Protein AF-A0A7C2I8V2-F1 (afdb_monomer)

Secondary structure (DSSP, 8-state):
--PPPSSHHHHHHHHHHHHHHHHHHHHHH-HHHHHHHHHHHHHHHHHHHH---HHHHHHHHHHHHHHHHHHHHHHHHHHHHHHHHTT---HHHHHHHHHHHHHHHHHHHHHHHHHHHHHHHHHHHHTT--HHHHHHHHHHHHHHHHHHHHHHHHHHHTSPPTTHHHHHHHS--

Solvent-accessible surface area (backbone atoms only — not comparable to full-atom values): 9452 Å² total; per-residue (Å²): 139,82,83,76,58,79,52,73,67,48,42,51,55,52,51,51,53,51,52,52,52,52,51,53,47,42,57,73,73,35,66,65,54,42,53,52,50,52,51,42,52,53,53,50,53,49,44,69,74,58,57,62,49,70,68,42,48,50,53,47,52,50,28,46,52,44,29,55,50,32,43,53,50,28,54,50,50,46,55,50,44,49,67,75,38,73,87,59,90,46,75,68,54,53,52,54,48,53,52,32,52,49,49,28,54,51,30,46,52,51,30,52,42,51,40,31,65,46,47,27,37,55,49,34,45,76,73,68,44,54,83,76,50,16,58,52,54,22,51,51,52,40,52,50,54,52,49,52,52,51,52,53,52,52,56,60,74,66,54,75,58,89,65,57,68,61,52,58,63,65,76,76,111

Radius of gyration: 22.05 Å; Cα contacts (8 Å, |Δi|>4): 101; chains: 1; bounding box: 50×59×61 Å

Structure (mmCIF, N/CA/C/O backbone):
data_AF-A0A7C2I8V2-F1
#
_entry.id   AF-A0A7C2I8V2-F1
#
loop_
_atom_site.group_PDB
_atom_site.id
_atom_site.type_symbol
_atom_site.label_atom_id
_atom_site.label_alt_id
_atom_site.label_comp_id
_atom_site.label_asym_id
_atom_site.label_entity_id
_atom_site.label_seq_id
_atom_site.pdbx_PDB_ins_code
_atom_site.Cartn_x
_atom_site.Cartn_y
_atom_site.Cartn_z
_atom_site.occupancy
_atom_site.B_iso_or_equiv
_atom_site.auth_seq_id
_atom_site.auth_comp_id
_atom_site.auth_asym_id
_atom_site.auth_atom_id
_atom_site.pdbx_PDB_model_num
ATOM 1 N N . MET A 1 1 ? -8.666 -10.935 31.547 1.00 42.44 1 MET A N 1
ATOM 2 C CA . MET A 1 1 ? -7.728 -11.839 32.248 1.00 42.44 1 MET A CA 1
ATOM 3 C C . MET A 1 1 ? -6.927 -12.574 31.179 1.00 42.44 1 MET A C 1
ATOM 5 O O . MET A 1 1 ? -7.550 -13.204 30.340 1.00 42.44 1 MET A O 1
ATOM 9 N N . ARG A 1 2 ? -5.601 -12.384 31.082 1.00 59.88 2 ARG A N 1
ATOM 10 C CA . ARG A 1 2 ? -4.760 -13.056 30.070 1.00 59.88 2 ARG A CA 1
ATOM 11 C C . ARG A 1 2 ? -3.956 -14.154 30.757 1.00 59.88 2 ARG A C 1
ATOM 13 O O . ARG A 1 2 ? -3.112 -13.836 31.591 1.00 59.88 2 ARG A O 1
ATOM 20 N N . GLU A 1 3 ? -4.199 -15.407 30.395 1.00 62.03 3 GLU A N 1
ATOM 21 C CA . GLU A 1 3 ? -3.268 -16.492 30.699 1.00 62.03 3 GLU A CA 1
ATOM 22 C C . GLU A 1 3 ? -1.979 -16.242 29.908 1.00 62.03 3 GLU A C 1
ATOM 24 O O . GLU A 1 3 ? -2.006 -16.007 28.696 1.00 62.03 3 GLU A O 1
ATOM 29 N N . ARG A 1 4 ? -0.843 -16.175 30.607 1.00 62.41 4 ARG A N 1
ATOM 30 C CA . ARG A 1 4 ? 0.465 -16.012 29.967 1.00 62.41 4 ARG A CA 1
ATOM 31 C C . ARG A 1 4 ? 0.744 -17.277 29.148 1.00 62.41 4 ARG A C 1
ATOM 33 O O . ARG A 1 4 ? 0.634 -18.361 29.715 1.00 62.41 4 ARG A O 1
ATOM 40 N N . PRO A 1 5 ? 1.111 -17.179 27.857 1.00 56.00 5 PRO A N 1
ATOM 41 C CA . PRO A 1 5 ? 1.463 -18.362 27.089 1.00 56.00 5 PRO A CA 1
ATOM 42 C C . PRO A 1 5 ? 2.646 -19.060 27.763 1.00 56.00 5 PRO A C 1
ATOM 44 O O . PRO A 1 5 ? 3.662 -18.432 28.070 1.00 56.00 5 PRO A O 1
ATOM 47 N N . ALA A 1 6 ? 2.491 -20.356 28.018 1.00 72.44 6 ALA A N 1
ATOM 48 C CA . ALA A 1 6 ? 3.557 -21.208 28.515 1.00 72.44 6 ALA A CA 1
ATOM 49 C C . ALA A 1 6 ? 4.659 -21.303 27.438 1.00 72.44 6 ALA A C 1
ATOM 51 O O . ALA A 1 6 ? 4.552 -22.064 26.483 1.00 72.44 6 ALA A O 1
ATOM 52 N N . GLY A 1 7 ? 5.700 -20.474 27.557 1.00 81.25 7 GLY A N 1
ATOM 53 C CA . GLY A 1 7 ? 6.879 -20.473 26.682 1.00 81.25 7 GLY A CA 1
ATOM 54 C C . GLY A 1 7 ? 6.824 -19.518 25.477 1.00 81.25 7 GLY A C 1
ATOM 55 O O . GLY A 1 7 ? 5.764 -19.191 24.940 1.00 81.25 7 GLY A O 1
ATOM 56 N N . LEU A 1 8 ? 8.012 -19.086 25.028 1.00 85.69 8 LEU A N 1
ATOM 57 C CA . LEU A 1 8 ? 8.216 -18.150 23.908 1.00 85.69 8 LEU A CA 1
ATOM 58 C C . LEU A 1 8 ? 7.526 -18.621 22.616 1.00 85.69 8 LEU A C 1
ATOM 60 O O . LEU A 1 8 ? 6.861 -17.837 21.942 1.00 85.69 8 LEU A O 1
ATOM 64 N N . TRP A 1 9 ? 7.608 -19.919 22.318 1.00 89.69 9 TRP A N 1
ATOM 65 C CA . TRP A 1 9 ? 6.990 -20.522 21.136 1.00 89.69 9 TRP A CA 1
ATOM 66 C C . TRP A 1 9 ? 5.459 -20.484 21.165 1.00 89.69 9 TRP A C 1
ATOM 68 O O . TRP A 1 9 ? 4.841 -20.144 20.157 1.00 89.69 9 TRP A O 1
ATOM 78 N N . ALA A 1 10 ? 4.836 -20.748 22.319 1.00 86.19 10 ALA A N 1
ATOM 79 C CA . ALA A 1 10 ? 3.385 -20.642 22.466 1.00 86.19 10 ALA A CA 1
ATOM 80 C C . ALA A 1 10 ? 2.908 -19.192 22.270 1.00 86.19 10 ALA A C 1
ATOM 82 O O . ALA A 1 10 ? 1.880 -18.952 21.635 1.00 86.19 10 ALA A O 1
ATOM 83 N N . GLY A 1 11 ? 3.692 -18.217 22.746 1.00 87.38 11 GLY A N 1
ATOM 84 C CA . GLY A 1 11 ? 3.427 -16.796 22.520 1.00 87.38 11 GLY A CA 1
ATOM 85 C C . GLY A 1 11 ? 3.481 -16.402 21.042 1.00 87.38 11 GLY A C 1
ATOM 86 O O . GLY A 1 11 ? 2.580 -15.713 20.563 1.00 87.38 11 GLY A O 1
ATOM 87 N N . LEU A 1 12 ? 4.486 -16.884 20.302 1.00 90.69 12 LEU A N 1
ATOM 88 C CA . LEU A 1 12 ? 4.625 -16.626 18.863 1.00 90.69 12 LEU A CA 1
ATOM 89 C C . LEU A 1 12 ? 3.473 -17.227 18.053 1.00 90.69 12 LEU A C 1
ATOM 91 O O . LEU A 1 12 ? 2.873 -16.535 17.232 1.00 90.69 12 LEU A O 1
ATOM 95 N N . ILE A 1 13 ? 3.114 -18.485 18.319 1.00 91.88 13 ILE A N 1
ATOM 96 C CA . ILE A 1 13 ? 1.984 -19.147 17.651 1.00 91.88 13 ILE A CA 1
ATOM 97 C C . ILE A 1 13 ? 0.688 -18.373 17.914 1.00 91.88 13 ILE A C 1
ATOM 99 O O . ILE A 1 13 ? -0.100 -18.140 16.996 1.00 91.88 13 ILE A O 1
ATOM 103 N N . GLN A 1 14 ? 0.475 -17.918 19.150 1.00 90.81 14 GLN A N 1
ATOM 104 C CA . GLN A 1 14 ? -0.709 -17.144 19.498 1.00 90.81 14 GLN A CA 1
ATOM 105 C C . GLN A 1 14 ? -0.753 -15.783 18.781 1.00 90.81 14 GLN A C 1
ATOM 107 O O . GLN A 1 14 ? -1.813 -15.389 18.292 1.00 90.81 14 GLN A O 1
ATOM 112 N N . ALA A 1 15 ? 0.381 -15.087 18.663 1.00 89.62 15 ALA A N 1
ATOM 113 C CA . ALA A 1 15 ? 0.477 -13.840 17.904 1.00 89.62 15 ALA A CA 1
ATOM 114 C C . ALA A 1 15 ? 0.181 -14.052 16.409 1.00 89.62 15 ALA A C 1
ATOM 116 O O . ALA A 1 15 ? -0.581 -13.287 15.817 1.00 89.62 15 ALA A O 1
ATOM 117 N N . LEU A 1 16 ? 0.703 -15.132 15.817 1.00 91.88 16 LEU A N 1
ATOM 118 C CA . LEU A 1 16 ? 0.416 -15.501 14.429 1.00 91.88 16 LEU A CA 1
ATOM 119 C C . LEU A 1 16 ? -1.069 -15.805 14.213 1.00 91.88 16 LEU A C 1
ATOM 121 O O . LEU A 1 16 ? -1.648 -15.336 13.236 1.00 91.88 16 LEU A O 1
ATOM 125 N N . ARG A 1 17 ? -1.721 -16.518 15.141 1.00 93.00 17 ARG A N 1
ATOM 126 C CA . ARG A 1 17 ? -3.173 -16.761 15.075 1.00 93.00 17 ARG A CA 1
ATOM 127 C C . ARG A 1 17 ? -3.970 -15.457 15.047 1.00 93.00 17 ARG A C 1
ATOM 129 O O . ARG A 1 17 ? -4.908 -15.339 14.260 1.00 93.00 17 ARG A O 1
ATOM 136 N N . TYR A 1 18 ? -3.594 -14.472 15.865 1.00 91.06 18 TYR A N 1
ATOM 137 C CA . TYR A 1 18 ? -4.242 -13.159 15.850 1.00 91.06 18 TYR A CA 1
ATOM 138 C C . TYR A 1 18 ? -4.004 -12.409 14.536 1.00 91.06 18 TYR A C 1
ATOM 140 O O . TYR A 1 18 ? -4.955 -11.874 13.967 1.00 91.06 18 TYR A O 1
ATOM 148 N N . ALA A 1 19 ? -2.775 -12.424 14.015 1.00 91.81 19 ALA A N 1
ATOM 149 C CA . ALA A 1 19 ? -2.452 -11.798 12.735 1.00 91.81 19 ALA A CA 1
ATOM 150 C C . ALA A 1 19 ? -3.254 -12.415 11.573 1.00 91.81 19 ALA A C 1
ATOM 152 O O . ALA A 1 19 ? -3.856 -11.690 10.781 1.00 91.81 19 ALA A O 1
ATOM 153 N N . VAL A 1 20 ? -3.340 -13.749 11.512 1.00 93.38 20 VAL A N 1
ATOM 154 C CA . VAL A 1 20 ? -4.130 -14.470 10.499 1.00 93.38 20 VAL A CA 1
ATOM 155 C C . VAL A 1 20 ? -5.619 -14.149 10.625 1.00 93.38 20 VAL A C 1
ATOM 157 O O . VAL A 1 20 ? -6.278 -13.912 9.615 1.00 93.38 20 VAL A O 1
ATOM 160 N N . SER A 1 21 ? -6.153 -14.088 11.848 1.00 94.44 21 SER A N 1
ATOM 161 C CA . SER A 1 21 ? -7.548 -13.697 12.078 1.00 94.44 21 SER A CA 1
ATOM 162 C C . SER A 1 21 ? -7.834 -12.275 11.582 1.00 94.44 21 SER A C 1
ATOM 164 O O . SER A 1 21 ? -8.870 -12.048 10.956 1.00 94.44 21 SER A O 1
ATOM 166 N N . GLY A 1 22 ? -6.923 -11.328 11.829 1.00 93.94 22 GLY A N 1
ATOM 167 C CA . GLY A 1 22 ? -7.041 -9.950 11.346 1.00 93.94 22 GLY A CA 1
ATOM 168 C C . GLY A 1 22 ? -7.004 -9.861 9.819 1.00 93.94 22 GLY A C 1
ATOM 169 O O . GLY A 1 22 ? -7.845 -9.197 9.216 1.00 93.94 22 GLY A O 1
ATOM 170 N N . LEU A 1 23 ? -6.094 -10.601 9.181 1.00 94.38 23 LEU A N 1
ATOM 171 C CA . LEU A 1 23 ? -6.011 -10.660 7.722 1.00 94.38 23 LEU A CA 1
ATOM 172 C C . LEU A 1 23 ? -7.277 -11.274 7.108 1.00 94.38 23 LEU A C 1
ATOM 174 O O . LEU A 1 23 ? -7.828 -10.734 6.152 1.00 94.38 23 LEU A O 1
ATOM 178 N N . HIS A 1 24 ? -7.777 -12.372 7.681 1.00 95.62 24 HIS A N 1
ATOM 179 C CA . HIS A 1 24 ? -9.015 -13.007 7.233 1.00 95.62 24 HIS A CA 1
ATOM 180 C C . HIS A 1 24 ? -10.219 -12.060 7.353 1.00 95.62 24 HIS A C 1
ATOM 182 O O . HIS A 1 24 ? -11.041 -11.993 6.436 1.00 95.62 24 HIS A O 1
ATOM 188 N N . TYR A 1 25 ? -10.306 -11.299 8.450 1.00 95.25 25 TYR A N 1
ATOM 189 C CA . TYR A 1 25 ? -11.326 -10.266 8.615 1.00 95.25 25 TYR A CA 1
ATOM 190 C C . TYR A 1 25 ? -11.249 -9.226 7.493 1.00 95.25 25 TYR A C 1
ATOM 192 O O . TYR A 1 25 ? -12.248 -9.017 6.806 1.00 95.25 25 TYR A O 1
ATOM 200 N N . ALA A 1 26 ? -10.072 -8.637 7.255 1.00 94.81 26 ALA A N 1
ATOM 201 C CA . ALA A 1 26 ? -9.884 -7.618 6.223 1.00 94.81 26 ALA A CA 1
ATOM 202 C C . ALA A 1 26 ? -10.234 -8.135 4.818 1.00 94.81 26 ALA A C 1
ATOM 204 O O . ALA A 1 26 ? -10.966 -7.478 4.083 1.00 94.81 26 ALA A O 1
ATOM 205 N N . VAL A 1 27 ? -9.797 -9.349 4.462 1.00 95.81 27 VAL A N 1
ATOM 206 C CA . VAL A 1 27 ? -10.126 -9.974 3.168 1.00 95.81 27 VAL A CA 1
ATOM 207 C C . VAL A 1 27 ? -11.633 -10.158 2.992 1.00 95.81 27 VAL A C 1
ATOM 209 O O . VAL A 1 27 ? -12.147 -9.952 1.893 1.00 95.81 27 VAL A O 1
ATOM 212 N N . ARG A 1 28 ? -12.367 -10.551 4.039 1.00 96.00 28 ARG A N 1
ATOM 213 C CA . ARG A 1 28 ? -13.813 -10.784 3.920 1.00 96.00 28 ARG A CA 1
ATOM 214 C C . ARG A 1 28 ? -14.641 -9.509 3.918 1.00 96.00 28 ARG A C 1
ATOM 216 O O . ARG A 1 28 ? -15.606 -9.431 3.160 1.00 96.00 28 ARG A O 1
ATOM 223 N N . THR A 1 29 ? -14.304 -8.544 4.765 1.00 93.56 29 THR A N 1
ATOM 224 C CA . THR A 1 29 ? -15.152 -7.368 4.996 1.00 93.56 29 THR A CA 1
ATOM 225 C C . THR A 1 29 ? -14.783 -6.208 4.080 1.00 93.56 29 THR A C 1
ATOM 227 O O . THR A 1 29 ? -15.670 -5.558 3.528 1.00 93.56 29 THR A O 1
ATOM 230 N N . GLN A 1 30 ? -13.492 -6.000 3.815 1.00 96.06 30 GLN A N 1
ATOM 231 C CA . GLN A 1 30 ? -13.018 -4.817 3.109 1.00 96.06 30 GLN A CA 1
ATOM 232 C C . GLN A 1 30 ? -12.892 -5.075 1.607 1.00 96.06 30 GLN A C 1
ATOM 234 O O . GLN A 1 30 ? -12.112 -5.901 1.126 1.00 96.06 30 GLN A O 1
ATOM 239 N N . ARG A 1 31 ? -13.706 -4.367 0.816 1.00 94.88 31 ARG A N 1
ATOM 240 C CA . ARG A 1 31 ? -13.624 -4.415 -0.655 1.00 94.88 31 ARG A CA 1
ATOM 241 C C . ARG A 1 31 ? -12.303 -3.829 -1.152 1.00 94.88 31 ARG A C 1
ATOM 243 O O . ARG A 1 31 ? -11.688 -4.414 -2.040 1.00 94.88 31 ARG A O 1
ATOM 250 N N . THR A 1 3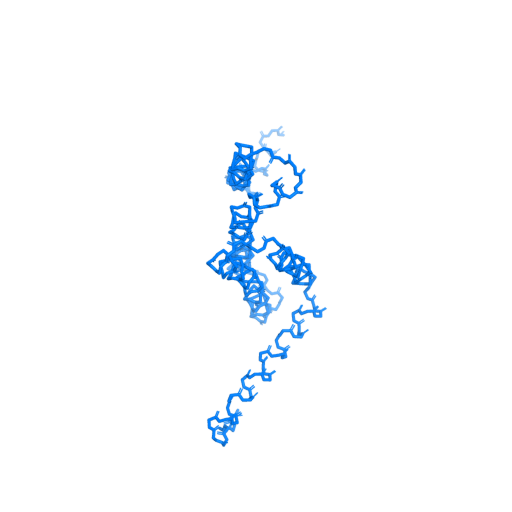2 ? -11.874 -2.711 -0.576 1.00 92.88 32 THR A N 1
ATOM 251 C CA . THR A 1 32 ? -10.641 -2.012 -0.955 1.00 92.88 32 THR A CA 1
ATOM 252 C C . THR A 1 32 ? -9.416 -2.901 -0.744 1.00 92.88 32 THR A C 1
ATOM 254 O O . THR A 1 32 ? -8.650 -3.096 -1.688 1.00 92.88 32 THR A O 1
ATOM 257 N N . PHE A 1 33 ? -9.308 -3.562 0.416 1.00 96.31 33 PHE A N 1
ATOM 258 C CA . PHE A 1 33 ? -8.244 -4.535 0.684 1.00 96.31 33 PH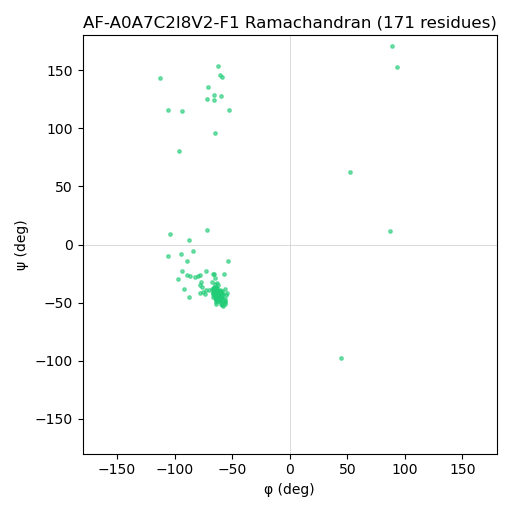E A CA 1
ATOM 259 C C . PHE A 1 33 ? -8.182 -5.662 -0.360 1.00 96.31 33 PHE A C 1
ATOM 261 O O . PHE A 1 33 ? -7.107 -5.989 -0.859 1.00 96.31 33 PHE A O 1
ATOM 268 N N . ARG A 1 34 ? -9.327 -6.231 -0.767 1.00 97.56 34 ARG A N 1
ATOM 269 C CA . ARG A 1 34 ? -9.370 -7.265 -1.822 1.00 97.56 34 ARG A CA 1
ATOM 270 C C . ARG A 1 34 ? -8.853 -6.759 -3.167 1.00 97.56 34 ARG A C 1
ATOM 272 O O . ARG A 1 34 ? -8.114 -7.475 -3.837 1.00 97.56 34 ARG A O 1
ATOM 279 N N . VAL A 1 35 ? -9.228 -5.542 -3.564 1.00 96.81 35 VAL A N 1
ATOM 280 C CA . VAL A 1 35 ? -8.737 -4.931 -4.810 1.00 96.81 35 VAL A CA 1
ATOM 281 C C . VAL A 1 35 ? -7.226 -4.723 -4.740 1.00 96.81 35 VAL A C 1
ATOM 283 O O . VAL A 1 35 ? -6.515 -5.125 -5.657 1.00 96.81 35 VAL A O 1
ATOM 286 N N . GLN A 1 36 ? -6.723 -4.164 -3.638 1.00 97.31 36 GLN A N 1
ATOM 287 C CA . GLN A 1 36 ? -5.286 -3.971 -3.438 1.00 97.31 36 GLN A CA 1
ATOM 288 C C . GLN A 1 36 ? -4.523 -5.300 -3.447 1.00 97.31 36 GLN A C 1
ATOM 290 O O . GLN A 1 36 ? -3.454 -5.373 -4.045 1.00 97.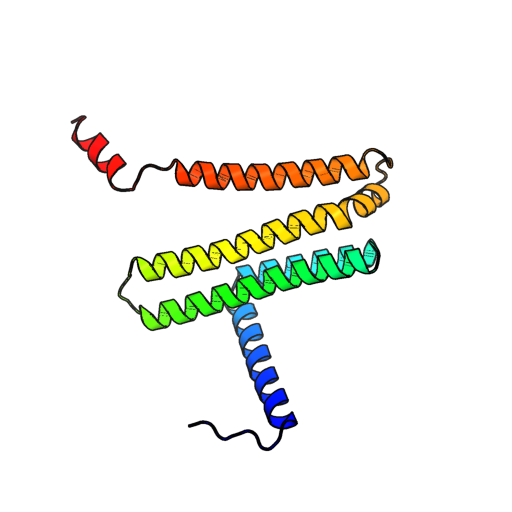31 36 GLN A O 1
ATOM 295 N N . LEU A 1 37 ? -5.081 -6.362 -2.859 1.00 97.56 37 LEU A N 1
ATOM 296 C CA . LEU A 1 37 ? -4.482 -7.696 -2.861 1.00 97.56 37 LEU A CA 1
ATOM 297 C C . LEU A 1 37 ? -4.358 -8.272 -4.280 1.00 97.56 37 LEU A C 1
ATOM 299 O O . LEU A 1 37 ? -3.308 -8.807 -4.634 1.00 97.56 37 LEU A O 1
ATOM 303 N N . VAL A 1 38 ? -5.396 -8.126 -5.110 1.00 98.06 38 VAL A N 1
ATOM 304 C CA . VAL A 1 38 ? -5.353 -8.538 -6.524 1.00 98.06 38 VAL A CA 1
ATOM 305 C C . VAL A 1 38 ? -4.320 -7.715 -7.297 1.00 98.06 38 VAL A C 1
ATOM 307 O O . VAL A 1 38 ? -3.493 -8.289 -8.004 1.00 98.06 38 VAL A O 1
ATOM 310 N N . CYS A 1 39 ? -4.309 -6.390 -7.130 1.00 97.06 39 CYS A N 1
ATOM 311 C CA . CYS A 1 39 ? -3.308 -5.523 -7.754 1.00 97.06 39 CYS A CA 1
ATOM 312 C C . CYS A 1 39 ? -1.882 -5.909 -7.335 1.00 97.06 39 CYS A C 1
ATOM 314 O O . CYS A 1 39 ? -1.000 -6.014 -8.185 1.00 97.06 39 CYS A O 1
ATOM 316 N N . ALA A 1 40 ? -1.660 -6.178 -6.046 1.00 97.75 40 ALA A N 1
ATOM 317 C CA . ALA A 1 40 ? -0.371 -6.617 -5.529 1.00 97.75 40 ALA A CA 1
ATOM 318 C C . ALA A 1 40 ? 0.057 -7.959 -6.133 1.00 97.75 40 ALA A C 1
ATOM 320 O O . ALA A 1 40 ? 1.209 -8.094 -6.540 1.00 97.75 40 ALA A O 1
ATOM 321 N N . ALA A 1 41 ? -0.860 -8.921 -6.271 1.00 98.19 41 ALA A N 1
ATOM 322 C CA . ALA A 1 41 ? -0.573 -10.193 -6.930 1.00 98.19 41 ALA A CA 1
ATOM 323 C C . ALA A 1 41 ? -0.162 -9.994 -8.399 1.00 98.19 41 ALA A C 1
ATOM 325 O O . ALA A 1 41 ? 0.845 -10.550 -8.835 1.00 98.19 41 ALA A O 1
ATOM 326 N N . VAL A 1 42 ? -0.880 -9.152 -9.149 1.00 98.06 42 VAL A N 1
ATOM 327 C CA . VAL A 1 42 ? -0.542 -8.837 -10.548 1.00 98.06 42 VAL A CA 1
ATOM 328 C C . VAL A 1 42 ? 0.841 -8.191 -10.651 1.00 98.06 42 VAL A C 1
ATOM 330 O O . VAL A 1 42 ? 1.667 -8.628 -11.451 1.00 98.06 42 VAL A O 1
ATOM 333 N N . VAL A 1 43 ? 1.134 -7.190 -9.819 1.00 97.75 43 VAL A N 1
ATOM 334 C CA . VAL A 1 43 ? 2.438 -6.506 -9.826 1.00 97.75 43 VAL A CA 1
ATOM 335 C C . VAL A 1 43 ? 3.566 -7.446 -9.386 1.00 97.75 43 VAL A C 1
ATOM 337 O O . VAL A 1 43 ? 4.654 -7.403 -9.961 1.00 97.75 43 VAL A O 1
ATOM 340 N N . ALA A 1 44 ? 3.324 -8.342 -8.427 1.00 98.06 44 ALA A N 1
ATOM 341 C CA . ALA A 1 44 ? 4.295 -9.357 -8.026 1.00 98.06 44 ALA A CA 1
ATOM 342 C C . ALA A 1 44 ? 4.622 -10.318 -9.182 1.00 98.06 44 ALA A C 1
ATOM 344 O O . ALA A 1 44 ? 5.796 -10.561 -9.464 1.00 98.06 44 ALA A O 1
ATOM 345 N N . LEU A 1 45 ? 3.607 -10.799 -9.911 1.00 98.19 45 LEU A N 1
ATOM 346 C CA . LEU A 1 45 ? 3.801 -11.642 -11.097 1.00 98.19 45 LEU A CA 1
ATOM 347 C C . LEU A 1 45 ? 4.580 -10.906 -12.197 1.00 98.19 45 LEU A C 1
ATOM 349 O O . LEU A 1 45 ? 5.521 -11.465 -12.764 1.00 98.19 45 LEU A O 1
ATOM 353 N N . LEU A 1 46 ? 4.255 -9.634 -12.452 1.00 96.69 46 LEU A N 1
ATOM 354 C CA . LEU A 1 46 ? 5.012 -8.792 -13.385 1.00 96.69 46 LEU A CA 1
ATOM 355 C C . LEU A 1 46 ? 6.471 -8.623 -12.948 1.00 96.69 46 LEU A C 1
ATOM 357 O O . LEU A 1 46 ? 7.374 -8.712 -13.776 1.00 96.69 46 LEU A O 1
ATOM 361 N N . THR A 1 47 ? 6.720 -8.435 -11.654 1.00 97.62 47 THR A N 1
ATOM 362 C CA . THR A 1 47 ? 8.075 -8.296 -11.099 1.00 97.62 47 THR A CA 1
ATOM 363 C C . THR A 1 47 ? 8.901 -9.561 -11.331 1.00 97.62 47 THR A C 1
ATOM 365 O O . THR A 1 47 ? 10.044 -9.478 -11.785 1.00 97.62 47 THR A O 1
ATOM 368 N N . ILE A 1 48 ? 8.307 -10.736 -11.101 1.00 97.00 48 ILE A N 1
ATOM 369 C CA . ILE A 1 48 ? 8.944 -12.039 -11.349 1.00 97.00 48 ILE A CA 1
ATOM 370 C C . ILE A 1 48 ? 9.259 -12.226 -12.841 1.00 97.00 48 ILE A C 1
ATOM 372 O O . ILE A 1 48 ? 10.327 -12.732 -13.193 1.00 97.00 48 ILE A O 1
ATOM 376 N N . TRP A 1 49 ? 8.356 -11.802 -13.728 1.00 97.19 49 TRP A N 1
ATOM 377 C CA . TRP A 1 49 ? 8.530 -11.927 -15.177 1.00 97.19 49 TRP A CA 1
ATOM 378 C C . TRP A 1 49 ? 9.579 -10.958 -15.756 1.00 97.19 49 TRP A C 1
ATOM 380 O O . TRP A 1 49 ? 10.362 -11.328 -16.642 1.00 97.19 49 TRP A O 1
ATOM 390 N N . LEU A 1 50 ? 9.615 -9.721 -15.251 1.00 95.38 50 LEU A N 1
ATOM 391 C CA . LEU A 1 50 ? 10.506 -8.658 -15.727 1.00 95.38 50 LEU A CA 1
ATOM 392 C C . LEU A 1 50 ? 11.913 -8.740 -15.135 1.00 95.38 50 LEU A C 1
ATOM 394 O O . LEU A 1 50 ? 12.860 -8.329 -15.801 1.00 95.38 50 LEU A O 1
ATOM 398 N N . ARG A 1 51 ? 12.061 -9.306 -13.930 1.00 96.50 51 ARG A N 1
ATOM 399 C CA . ARG A 1 51 ? 13.346 -9.512 -13.240 1.00 96.50 51 ARG A CA 1
ATOM 400 C C . ARG A 1 51 ? 14.195 -8.226 -13.145 1.00 96.50 51 ARG A C 1
ATOM 402 O O . ARG A 1 51 ? 15.320 -8.211 -13.641 1.00 96.50 51 ARG A O 1
ATOM 409 N N . PRO A 1 52 ? 13.724 -7.161 -12.465 1.00 93.62 52 PRO A N 1
ATOM 410 C CA . PRO A 1 52 ? 14.431 -5.873 -12.368 1.00 93.62 52 PRO A CA 1
ATOM 411 C C . PRO A 1 52 ? 15.695 -5.896 -11.472 1.00 93.62 52 PRO A C 1
ATOM 413 O O . PRO A 1 52 ? 16.214 -4.847 -11.100 1.00 93.62 52 PRO A O 1
ATOM 416 N N . GLY A 1 53 ? 16.184 -7.076 -11.077 1.00 96.25 53 GLY A N 1
ATOM 417 C CA . GLY A 1 53 ? 17.260 -7.255 -10.098 1.00 96.25 53 GLY A CA 1
ATOM 418 C C . GLY A 1 53 ? 16.762 -7.353 -8.652 1.00 96.25 53 GLY A C 1
ATOM 419 O O . GLY A 1 53 ? 15.585 -7.129 -8.358 1.00 96.25 53 GLY A O 1
ATOM 420 N N . ALA A 1 54 ? 17.667 -7.705 -7.733 1.00 96.88 54 ALA A N 1
ATOM 421 C CA . ALA A 1 54 ? 17.330 -7.954 -6.327 1.00 96.88 54 ALA A CA 1
ATOM 422 C C . ALA A 1 54 ? 16.822 -6.690 -5.614 1.00 96.88 54 ALA A C 1
ATOM 424 O O . ALA A 1 54 ? 15.781 -6.730 -4.962 1.00 96.88 54 ALA A O 1
ATOM 425 N N . VAL A 1 55 ? 17.509 -5.557 -5.799 1.00 97.50 55 VAL A N 1
ATOM 426 C CA . VAL A 1 55 ? 17.129 -4.273 -5.184 1.00 97.50 55 VAL A CA 1
ATOM 427 C C . VAL A 1 55 ? 15.771 -3.798 -5.706 1.00 97.50 55 VAL A C 1
ATOM 429 O O . VAL A 1 55 ? 14.899 -3.459 -4.912 1.00 97.50 55 VAL A O 1
ATOM 432 N N . GLY A 1 56 ? 15.553 -3.840 -7.026 1.00 96.81 56 GLY A N 1
ATOM 433 C CA . GLY A 1 56 ? 14.269 -3.469 -7.625 1.00 96.81 56 GLY A CA 1
ATOM 434 C C . GLY A 1 56 ? 13.122 -4.348 -7.122 1.00 96.81 56 GLY A C 1
ATOM 435 O O . GLY A 1 56 ? 12.083 -3.841 -6.707 1.00 96.81 56 GLY A O 1
ATOM 436 N N . THR A 1 57 ? 13.339 -5.664 -7.074 1.00 97.88 57 THR A N 1
ATOM 437 C CA . THR A 1 57 ? 12.358 -6.620 -6.537 1.00 97.88 57 THR A CA 1
ATOM 438 C C . THR A 1 57 ? 12.027 -6.335 -5.070 1.00 97.88 57 THR A C 1
ATOM 440 O O . THR A 1 57 ? 10.853 -6.318 -4.707 1.00 97.88 57 THR A O 1
ATOM 443 N N . ALA A 1 58 ? 13.034 -6.065 -4.233 1.00 98.12 58 ALA A N 1
ATOM 444 C CA . ALA A 1 58 ? 12.838 -5.758 -2.818 1.00 98.12 58 ALA A CA 1
ATOM 445 C C . ALA A 1 58 ? 12.053 -4.452 -2.605 1.00 98.12 58 ALA A C 1
ATOM 447 O O . ALA A 1 58 ? 11.147 -4.412 -1.776 1.00 98.12 58 ALA A O 1
ATOM 448 N N . LEU A 1 59 ? 12.354 -3.404 -3.379 1.00 98.06 59 LEU A N 1
ATOM 449 C CA . LEU A 1 59 ? 11.645 -2.123 -3.306 1.00 98.06 59 LEU A CA 1
ATOM 450 C C . LEU A 1 59 ? 10.185 -2.241 -3.761 1.00 98.06 59 LEU A C 1
ATOM 452 O O . LEU A 1 59 ? 9.301 -1.683 -3.113 1.00 98.06 59 LEU A O 1
ATOM 456 N N . VAL A 1 60 ? 9.909 -3.000 -4.829 1.00 98.00 60 VAL A N 1
ATOM 457 C CA . VAL A 1 60 ? 8.526 -3.273 -5.256 1.00 98.00 60 VAL A CA 1
ATOM 458 C C . VAL A 1 60 ? 7.787 -4.076 -4.190 1.00 98.00 60 VAL A C 1
ATOM 460 O O . VAL A 1 60 ? 6.677 -3.704 -3.820 1.00 98.00 60 VAL A O 1
ATOM 463 N N . ALA A 1 61 ? 8.400 -5.129 -3.642 1.00 98.25 61 ALA A N 1
ATOM 464 C CA . ALA A 1 61 ? 7.798 -5.910 -2.565 1.00 98.25 61 ALA A CA 1
ATOM 465 C C . ALA A 1 61 ? 7.468 -5.031 -1.348 1.00 98.25 61 ALA A C 1
ATOM 467 O O . ALA A 1 61 ? 6.346 -5.083 -0.846 1.00 98.25 61 ALA A O 1
ATOM 468 N N . LEU A 1 62 ? 8.402 -4.177 -0.917 1.00 98.44 62 LEU A N 1
ATOM 469 C CA . LEU A 1 62 ? 8.190 -3.245 0.190 1.00 98.44 62 LEU A CA 1
ATOM 470 C C . LEU A 1 62 ? 7.022 -2.292 -0.086 1.00 98.44 62 LEU A C 1
ATOM 472 O O . LEU A 1 62 ? 6.196 -2.073 0.795 1.00 98.44 62 LEU A O 1
ATOM 476 N N . ALA A 1 63 ? 6.919 -1.766 -1.306 1.00 98.19 63 ALA A N 1
ATOM 477 C CA . ALA A 1 63 ? 5.824 -0.885 -1.683 1.00 98.19 63 ALA A CA 1
ATOM 478 C C . ALA A 1 63 ? 4.461 -1.601 -1.668 1.00 98.19 63 ALA A C 1
ATOM 480 O O . ALA A 1 63 ? 3.489 -1.062 -1.140 1.00 98.19 63 ALA A O 1
ATOM 481 N N . LEU A 1 64 ? 4.391 -2.837 -2.179 1.00 98.38 64 LEU A N 1
ATOM 482 C CA . LEU A 1 64 ? 3.169 -3.649 -2.152 1.00 98.38 64 LEU A CA 1
ATOM 483 C C . LEU A 1 64 ? 2.729 -3.972 -0.720 1.00 98.38 64 LEU A C 1
ATOM 485 O O . LEU A 1 64 ? 1.565 -3.773 -0.371 1.00 98.38 64 LEU A O 1
ATOM 489 N N . PHE A 1 65 ? 3.656 -4.427 0.127 1.00 98.25 65 PHE A N 1
ATOM 490 C CA . PHE A 1 65 ? 3.358 -4.677 1.537 1.00 98.25 65 PHE A CA 1
ATOM 491 C C . PHE A 1 65 ? 3.008 -3.390 2.285 1.00 98.25 65 PHE A C 1
ATOM 493 O O . PHE A 1 65 ? 2.141 -3.427 3.150 1.00 98.25 65 PHE A O 1
ATOM 500 N N . GLY A 1 66 ? 3.614 -2.255 1.928 1.00 98.38 66 GLY A N 1
ATOM 501 C CA . GLY A 1 66 ? 3.282 -0.945 2.483 1.00 98.38 66 GLY A CA 1
ATOM 502 C C . GLY A 1 66 ? 1.835 -0.530 2.209 1.00 98.38 66 GLY A C 1
ATOM 503 O O . GLY A 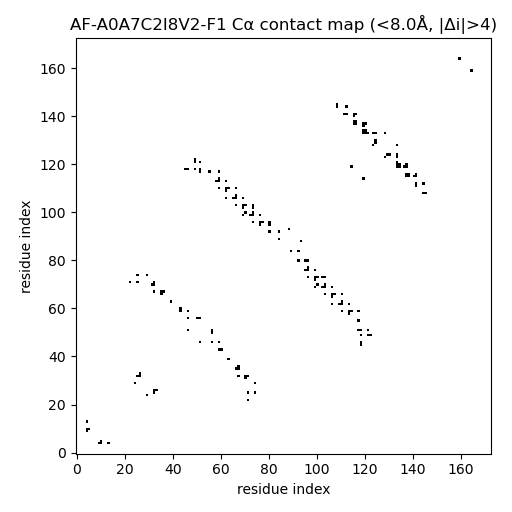1 66 ? 1.164 -0.054 3.120 1.00 98.38 66 GLY A O 1
ATOM 504 N N . VAL A 1 67 ? 1.328 -0.770 0.993 1.00 98.31 67 VAL A N 1
ATOM 505 C CA . VAL A 1 67 ? -0.085 -0.529 0.639 1.00 98.31 67 VAL A CA 1
ATOM 506 C C . VAL A 1 67 ? -1.021 -1.436 1.437 1.00 98.31 67 VAL A C 1
ATOM 508 O O . VAL A 1 67 ? -1.982 -0.962 2.033 1.00 98.31 67 VAL A O 1
ATOM 511 N N . LEU A 1 68 ? -0.730 -2.737 1.501 1.00 98.06 68 LEU A N 1
ATOM 512 C CA . LEU A 1 68 ? -1.574 -3.672 2.250 1.00 98.06 68 LEU A CA 1
ATOM 513 C C . LEU A 1 68 ? -1.553 -3.375 3.756 1.00 98.06 68 LEU A C 1
ATOM 515 O O . LEU A 1 68 ? -2.585 -3.446 4.419 1.00 98.06 68 LEU A O 1
ATOM 519 N N . ALA A 1 69 ? -0.390 -3.024 4.306 1.00 98.00 69 ALA A N 1
ATOM 520 C CA . ALA A 1 69 ? -0.246 -2.679 5.714 1.00 98.00 69 ALA A CA 1
ATOM 521 C C . ALA A 1 69 ? -0.994 -1.386 6.064 1.00 98.00 69 ALA A C 1
ATOM 523 O O . ALA A 1 69 ? -1.665 -1.345 7.095 1.00 98.00 69 ALA A O 1
ATOM 524 N N . SER A 1 70 ? -0.920 -0.351 5.219 1.00 97.88 70 SER A N 1
ATOM 525 C CA . SER A 1 70 ? -1.640 0.902 5.463 1.00 97.88 70 SER A CA 1
ATOM 526 C C . SER A 1 70 ? -3.156 0.703 5.433 1.00 97.88 70 SER A C 1
ATOM 528 O O . SER A 1 70 ? -3.849 1.257 6.280 1.00 97.88 70 SER A O 1
ATOM 530 N N . GLU A 1 71 ? -3.673 -0.152 4.550 1.00 97.69 71 GLU A N 1
ATOM 531 C CA . GLU A 1 71 ? -5.097 -0.505 4.501 1.00 97.69 71 GLU A CA 1
ATOM 532 C C . GLU A 1 71 ? -5.556 -1.291 5.740 1.00 97.69 71 GLU A C 1
ATOM 534 O O . GLU A 1 71 ? -6.645 -1.048 6.268 1.00 97.69 71 GLU A O 1
ATOM 539 N N . LEU A 1 72 ? -4.723 -2.202 6.257 1.00 97.31 72 LEU A N 1
ATOM 540 C CA . LEU A 1 72 ? -5.002 -2.906 7.515 1.00 97.31 72 LEU A CA 1
ATOM 541 C C . LEU A 1 72 ? -5.028 -1.943 8.706 1.00 97.31 72 LEU A C 1
ATOM 543 O O . LEU A 1 72 ? -5.906 -2.053 9.562 1.00 97.31 72 LEU A O 1
ATOM 547 N N . VAL A 1 73 ? -4.099 -0.983 8.750 1.00 97.19 73 VAL A N 1
ATOM 548 C CA . VAL A 1 73 ? -4.105 0.080 9.765 1.00 97.19 73 VAL A CA 1
ATOM 549 C C . VAL A 1 73 ? -5.353 0.947 9.618 1.00 97.19 73 VAL A C 1
ATOM 551 O O . VAL A 1 73 ? -6.014 1.193 10.623 1.00 97.19 73 VAL A O 1
ATOM 554 N N . ASN A 1 74 ? -5.727 1.343 8.396 1.00 97.06 74 ASN A N 1
ATOM 555 C CA . ASN A 1 74 ? -6.953 2.101 8.141 1.00 97.06 74 ASN A CA 1
ATOM 556 C C . ASN A 1 74 ? -8.192 1.366 8.664 1.00 97.06 74 ASN A C 1
ATOM 558 O O . ASN A 1 74 ? -8.953 1.919 9.451 1.00 97.06 74 ASN A O 1
ATOM 562 N N . THR A 1 75 ? -8.321 0.083 8.329 1.00 96.06 75 THR A N 1
ATOM 563 C CA . THR A 1 75 ? -9.415 -0.775 8.809 1.00 96.06 75 THR A CA 1
ATOM 564 C C . THR A 1 75 ? -9.437 -0.869 10.341 1.00 96.06 75 THR A C 1
ATOM 566 O O . THR A 1 75 ? -10.500 -0.852 10.960 1.00 96.06 75 THR A O 1
ATOM 569 N N . GLY A 1 76 ? -8.266 -0.969 10.977 1.00 95.56 76 GLY A N 1
ATOM 570 C CA . GLY A 1 76 ? -8.146 -0.986 12.435 1.00 95.56 76 GLY A CA 1
ATOM 571 C C . GLY A 1 76 ? -8.566 0.337 13.080 1.00 95.56 76 GLY A C 1
ATOM 572 O O . GLY A 1 76 ? -9.282 0.329 14.080 1.00 95.56 76 GLY A O 1
ATOM 573 N N . VAL A 1 77 ? -8.163 1.471 12.497 1.00 95.81 77 VAL A N 1
ATOM 574 C CA . VAL A 1 77 ? -8.571 2.808 12.954 1.00 95.81 77 VAL A CA 1
ATOM 575 C C . VAL A 1 77 ? -10.077 2.990 12.800 1.00 95.81 77 VAL A C 1
ATOM 577 O O . VAL A 1 77 ? -10.717 3.443 13.744 1.00 95.81 77 VAL A O 1
ATOM 580 N N . GLU A 1 78 ? -10.660 2.593 11.668 1.00 93.81 78 GLU A N 1
ATOM 581 C CA . GLU A 1 78 ? -12.111 2.625 11.458 1.00 93.81 78 GLU A CA 1
ATOM 582 C C . GLU A 1 78 ? -12.849 1.836 12.541 1.00 93.81 78 GLU A C 1
ATOM 584 O O . GLU A 1 78 ? -13.742 2.388 13.179 1.00 93.81 78 GLU A O 1
ATOM 589 N N . ALA A 1 79 ? -12.415 0.604 12.829 1.00 94.19 79 ALA A N 1
ATOM 590 C CA . ALA A 1 79 ? -13.025 -0.230 13.862 1.00 94.19 79 ALA A CA 1
ATOM 591 C C . ALA A 1 79 ? -12.933 0.393 15.268 1.00 94.19 79 ALA A C 1
ATOM 593 O O . ALA A 1 79 ? -13.895 0.335 16.032 1.00 94.19 79 ALA A O 1
ATOM 594 N N . ILE A 1 80 ? -11.795 1.004 15.616 1.00 94.94 80 ILE A N 1
ATOM 595 C CA . ILE A 1 80 ? -11.621 1.697 16.903 1.00 94.94 80 ILE A CA 1
ATOM 596 C C . ILE A 1 80 ? -12.520 2.932 16.973 1.00 94.94 80 ILE A C 1
ATOM 598 O O . ILE A 1 80 ? -13.174 3.160 17.987 1.00 94.94 80 ILE A O 1
ATOM 602 N N . VAL A 1 81 ? -12.563 3.737 15.912 1.00 93.62 81 VAL A N 1
ATOM 603 C CA . VAL A 1 81 ? -13.394 4.944 15.875 1.00 93.62 81 VAL A CA 1
ATOM 604 C C . VAL A 1 81 ? -14.875 4.576 15.954 1.00 93.62 81 VAL A C 1
ATOM 606 O O . VAL A 1 81 ? -15.601 5.204 16.719 1.00 93.62 81 VAL A O 1
ATOM 609 N N . ASP A 1 82 ? -15.315 3.544 15.234 1.00 91.25 82 ASP A N 1
ATOM 610 C CA . ASP A 1 82 ? -16.700 3.059 15.271 1.00 91.25 82 ASP A CA 1
ATOM 611 C C . ASP A 1 82 ? -17.087 2.532 16.655 1.00 91.25 82 ASP A C 1
ATOM 613 O O . ASP A 1 82 ? -18.195 2.794 17.122 1.00 91.25 82 ASP A O 1
ATOM 617 N N . LEU A 1 83 ? -16.154 1.869 17.346 1.00 92.88 83 LEU A N 1
ATOM 618 C CA . LEU A 1 83 ? -16.339 1.434 18.729 1.00 92.88 83 LEU A CA 1
ATOM 619 C C . LEU A 1 83 ? -16.481 2.613 19.703 1.00 92.88 83 LEU A C 1
ATOM 621 O O . LEU A 1 83 ? -17.296 2.551 20.614 1.00 92.88 83 LEU A O 1
ATOM 625 N N . LEU A 1 84 ? -15.676 3.669 19.549 1.00 90.69 84 LEU A N 1
ATOM 626 C CA . LEU A 1 84 ? -15.672 4.809 20.477 1.00 90.69 84 LEU A CA 1
ATOM 627 C C . LEU A 1 84 ? -16.857 5.753 20.278 1.00 90.69 84 LEU A C 1
ATOM 629 O O . LEU A 1 84 ? -17.287 6.423 21.214 1.00 90.69 84 LEU A O 1
ATOM 633 N N . VAL A 1 85 ? -17.322 5.869 19.039 1.00 87.50 85 VAL A N 1
ATOM 634 C CA . VAL A 1 85 ? -18.300 6.878 18.635 1.00 87.50 85 VAL A CA 1
ATOM 635 C C . VAL A 1 85 ? -19.720 6.323 18.631 1.00 87.50 85 VAL A C 1
ATOM 637 O O . VAL A 1 85 ? -20.662 7.080 18.867 1.00 87.50 85 VAL A O 1
ATOM 640 N N . GLU A 1 86 ? -19.881 5.022 18.379 1.00 80.75 86 GLU A N 1
ATOM 641 C CA . GLU A 1 86 ? -21.167 4.342 18.216 1.00 80.75 86 GLU A CA 1
ATOM 642 C C . GLU A 1 86 ? -22.137 5.137 17.314 1.00 80.75 86 GLU A C 1
ATOM 644 O O . GLU A 1 86 ? -22.048 5.067 16.089 1.00 80.75 86 GLU A O 1
ATOM 649 N N . ARG A 1 87 ? -23.063 5.920 17.896 1.00 70.94 87 ARG A N 1
ATOM 650 C CA . ARG A 1 87 ? -24.035 6.762 17.166 1.00 70.94 87 ARG A CA 1
ATOM 651 C C . ARG A 1 87 ? -23.737 8.270 17.181 1.00 70.94 87 ARG A C 1
ATOM 653 O O . ARG A 1 87 ? -24.368 9.016 16.429 1.00 70.94 87 ARG A O 1
ATOM 660 N N . ASN A 1 88 ? -22.781 8.735 17.982 1.00 73.12 88 ASN A N 1
ATOM 661 C CA . ASN A 1 88 ? -22.538 10.158 18.238 1.00 73.12 88 ASN A CA 1
ATOM 662 C C . ASN A 1 88 ? -21.439 10.741 17.349 1.00 73.12 88 ASN A C 1
ATOM 664 O O . ASN A 1 88 ? -20.305 10.920 17.771 1.00 73.12 88 ASN A O 1
ATOM 668 N N . HIS A 1 89 ? -21.772 11.089 16.109 1.00 72.69 89 HIS A N 1
ATOM 669 C CA . HIS A 1 89 ? -20.804 11.633 15.154 1.00 72.69 89 HIS A CA 1
ATOM 670 C C . HIS A 1 89 ? -20.031 12.845 15.717 1.00 72.69 89 HIS A C 1
ATOM 672 O O . HIS A 1 89 ? -20.602 13.908 15.961 1.00 72.69 89 HIS A O 1
ATOM 678 N N . HIS A 1 90 ? -18.712 12.688 15.871 1.00 84.31 90 HIS A N 1
ATOM 679 C CA . HIS A 1 90 ? -17.797 13.728 16.341 1.00 84.31 90 HIS A CA 1
ATOM 680 C C . HIS A 1 90 ? -16.829 14.175 15.237 1.00 84.31 90 HIS A C 1
ATOM 682 O O . HIS A 1 90 ? -16.306 13.369 14.469 1.00 84.31 90 HIS A O 1
ATOM 688 N N . GLU A 1 91 ? -16.516 15.471 15.206 1.00 88.94 91 GLU A N 1
ATOM 689 C CA . GLU A 1 91 ? -15.577 16.073 14.245 1.00 88.94 91 GLU A CA 1
ATOM 690 C C . GLU A 1 91 ? -14.185 15.411 14.291 1.00 88.94 91 GLU A C 1
ATOM 692 O O . GLU A 1 91 ? -13.565 15.173 13.256 1.00 88.94 91 GLU A O 1
ATOM 697 N N . LEU A 1 92 ? -13.705 15.052 15.488 1.00 88.50 92 LEU A N 1
ATOM 698 C CA . LEU A 1 92 ? -12.424 14.358 15.674 1.00 88.50 92 LEU A CA 1
ATOM 699 C C . LEU A 1 92 ? -12.427 12.946 15.075 1.00 88.50 92 LEU A C 1
ATOM 701 O O . LEU A 1 92 ? -11.434 12.532 14.483 1.00 88.50 92 LEU A O 1
ATOM 705 N N . ALA A 1 93 ? -13.548 12.232 15.183 1.00 89.94 93 ALA A N 1
ATOM 706 C CA . ALA A 1 93 ? -13.709 10.899 14.612 1.00 89.94 93 ALA A CA 1
ATOM 707 C C . ALA A 1 93 ? -13.649 10.929 13.083 1.00 89.94 93 ALA A C 1
ATOM 709 O O . ALA A 1 93 ? -12.980 10.098 12.471 1.00 89.94 93 ALA A O 1
ATOM 710 N N . ARG A 1 94 ? -14.287 11.938 12.473 1.00 90.06 94 ARG A N 1
ATOM 711 C CA . ARG A 1 94 ? -14.178 12.184 11.032 1.00 90.06 94 ARG A CA 1
ATOM 712 C C . ARG A 1 94 ? -12.722 12.409 10.628 1.00 90.06 94 ARG A C 1
ATOM 714 O O . ARG A 1 94 ? -12.224 11.709 9.757 1.00 90.06 94 ARG A O 1
ATOM 721 N N . ARG A 1 95 ? -12.012 13.307 11.321 1.00 91.62 95 ARG A N 1
ATOM 722 C CA . ARG A 1 95 ? -10.597 13.597 11.028 1.00 91.62 95 ARG A CA 1
ATOM 723 C C . ARG A 1 95 ? -9.698 12.368 11.160 1.00 91.62 95 ARG A C 1
ATOM 725 O O . ARG A 1 95 ? -8.814 12.186 10.333 1.00 91.62 95 ARG A O 1
ATOM 732 N N . ALA A 1 96 ? -9.916 11.530 12.173 1.00 93.00 96 ALA A N 1
ATOM 733 C CA . ALA A 1 96 ? -9.143 10.302 12.351 1.00 93.00 96 ALA A CA 1
ATOM 734 C C . ALA A 1 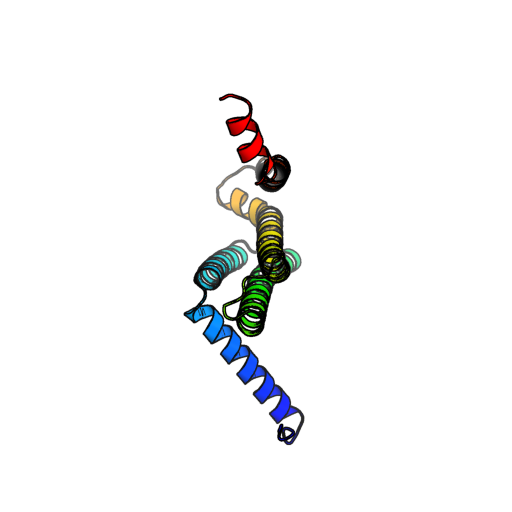96 ? -9.305 9.348 11.155 1.00 93.00 96 ALA A C 1
ATOM 736 O O . ALA A 1 96 ? -8.306 8.855 10.633 1.00 93.00 96 ALA A O 1
ATOM 737 N N . LYS A 1 97 ? -10.544 9.148 10.683 1.00 92.94 97 LYS A N 1
ATOM 738 C CA . LYS A 1 97 ? -10.829 8.340 9.486 1.00 92.94 97 LYS A CA 1
ATOM 739 C C . LYS A 1 97 ? -10.238 8.959 8.219 1.00 92.94 97 LYS A C 1
ATOM 741 O O . LYS A 1 97 ? -9.599 8.255 7.444 1.00 92.94 97 LYS A O 1
ATOM 746 N N . ASP A 1 98 ? -10.374 10.272 8.041 1.00 93.69 98 ASP A N 1
ATOM 747 C CA . ASP A 1 98 ? -9.832 10.977 6.874 1.00 93.69 98 ASP A CA 1
ATOM 748 C C . ASP A 1 98 ? -8.299 10.848 6.790 1.00 93.69 98 ASP A C 1
ATOM 750 O O . ASP A 1 98 ? -7.747 10.602 5.717 1.00 93.69 98 ASP A O 1
ATOM 754 N N . ILE A 1 99 ? -7.598 10.968 7.924 1.00 94.69 99 ILE A N 1
ATOM 755 C CA . ILE A 1 99 ? -6.136 10.813 7.995 1.00 94.69 99 ILE A CA 1
ATOM 756 C C . ILE A 1 99 ? -5.719 9.369 7.699 1.00 94.69 99 ILE A C 1
ATOM 758 O O . ILE A 1 99 ? -4.747 9.146 6.975 1.00 94.69 99 ILE A O 1
ATOM 762 N N . ALA A 1 100 ? -6.448 8.387 8.231 1.00 95.19 100 ALA A N 1
ATOM 763 C CA . ALA A 1 100 ? -6.173 6.980 7.973 1.00 95.19 100 ALA A CA 1
ATOM 764 C C . ALA A 1 100 ? -6.346 6.634 6.480 1.00 95.19 100 ALA A C 1
ATOM 766 O O . ALA A 1 100 ? -5.455 6.028 5.879 1.00 95.19 100 ALA A O 1
ATOM 767 N N . ALA A 1 101 ? -7.405 7.138 5.843 1.00 93.75 101 ALA A N 1
ATOM 768 C CA . ALA A 1 101 ? -7.613 7.000 4.404 1.00 93.75 101 ALA A CA 1
ATOM 769 C C . ALA A 1 101 ? -6.515 7.710 3.588 1.00 93.75 101 ALA A C 1
ATOM 771 O O . ALA A 1 101 ? -6.017 7.171 2.595 1.00 93.75 101 ALA A O 1
ATOM 772 N N . ALA A 1 102 ? -6.073 8.897 4.018 1.00 93.50 102 ALA A N 1
ATOM 773 C CA . ALA A 1 102 ? -4.978 9.617 3.369 1.00 93.50 102 ALA A CA 1
ATOM 774 C C . ALA A 1 102 ? -3.649 8.838 3.414 1.00 93.50 102 ALA A C 1
ATOM 776 O O . ALA A 1 102 ? -2.882 8.872 2.446 1.00 93.50 102 ALA A O 1
ATOM 777 N N . ALA A 1 103 ? -3.384 8.091 4.492 1.00 95.75 103 ALA A N 1
ATOM 778 C CA . ALA A 1 103 ? -2.207 7.229 4.593 1.00 95.75 103 ALA A CA 1
ATOM 779 C C . ALA A 1 103 ? -2.227 6.100 3.545 1.00 95.75 103 ALA A C 1
ATOM 781 O O . ALA A 1 103 ? -1.206 5.844 2.902 1.00 95.75 103 ALA A O 1
ATOM 782 N N . VAL A 1 104 ? -3.391 5.480 3.307 1.00 96.44 104 VAL A N 1
ATOM 783 C CA . VAL A 1 104 ? -3.572 4.469 2.248 1.00 96.44 104 VAL A CA 1
ATOM 784 C C . VAL A 1 104 ? -3.265 5.057 0.875 1.00 96.44 104 VAL A C 1
ATOM 786 O O . VAL A 1 104 ? -2.452 4.509 0.130 1.00 96.44 104 VAL A O 1
ATOM 789 N N . VAL A 1 105 ? -3.867 6.204 0.547 1.00 92.06 105 VAL A N 1
ATOM 790 C CA . VAL A 1 105 ? -3.653 6.874 -0.746 1.00 92.06 105 VAL A CA 1
ATOM 791 C C . VAL A 1 105 ? -2.180 7.230 -0.942 1.00 92.06 105 VAL A C 1
ATOM 793 O O . VAL A 1 105 ? -1.628 7.007 -2.018 1.00 92.06 105 VAL A O 1
ATOM 796 N N . THR A 1 106 ? -1.518 7.718 0.107 1.00 92.50 106 THR A N 1
ATOM 797 C CA . THR A 1 106 ? -0.086 8.044 0.070 1.00 92.50 106 THR A CA 1
ATOM 798 C C . THR A 1 106 ? 0.763 6.808 -0.237 1.00 92.50 106 THR A C 1
ATOM 800 O O . THR A 1 106 ? 1.645 6.865 -1.095 1.00 92.50 106 THR A O 1
ATOM 803 N N . ALA A 1 107 ? 0.464 5.669 0.397 1.00 95.81 107 ALA A N 1
ATOM 804 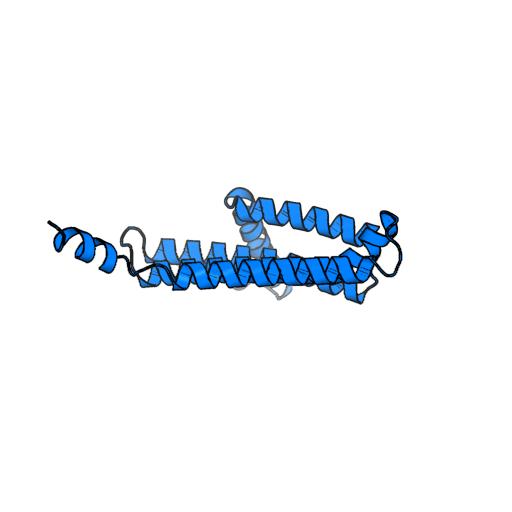C CA . ALA A 1 107 ? 1.145 4.408 0.115 1.00 95.81 107 ALA A CA 1
ATOM 805 C C . ALA A 1 107 ? 0.922 3.944 -1.336 1.00 95.81 107 ALA A C 1
ATOM 807 O O . ALA A 1 107 ? 1.869 3.507 -1.991 1.00 95.81 107 ALA A O 1
ATOM 808 N N . ILE A 1 108 ? -0.301 4.088 -1.865 1.00 95.38 108 ILE A N 1
ATOM 809 C CA . ILE A 1 108 ? -0.630 3.742 -3.258 1.00 95.38 108 ILE A CA 1
ATOM 810 C C . ILE A 1 108 ? 0.180 4.597 -4.235 1.00 95.38 108 ILE A C 1
ATOM 812 O O . ILE A 1 108 ? 0.769 4.054 -5.167 1.00 95.38 108 ILE A O 1
ATOM 816 N N . VAL A 1 109 ? 0.258 5.914 -4.018 1.00 91.62 109 VAL A N 1
ATOM 817 C CA . VAL A 1 109 ? 1.063 6.811 -4.865 1.00 91.62 109 VAL A CA 1
ATOM 818 C C . VAL A 1 109 ? 2.533 6.395 -4.843 1.00 91.62 109 VAL A C 1
ATOM 820 O O . VAL A 1 109 ? 3.143 6.268 -5.904 1.00 91.62 109 VAL A O 1
ATOM 823 N N . GLY A 1 110 ? 3.084 6.110 -3.659 1.00 92.38 110 GLY A N 1
ATOM 824 C CA . GLY A 1 110 ? 4.446 5.593 -3.522 1.00 92.38 110 GLY A CA 1
ATOM 825 C C . GLY A 1 110 ? 4.661 4.306 -4.322 1.00 92.38 110 GLY A C 1
ATOM 826 O O . GLY A 1 110 ? 5.610 4.216 -5.098 1.00 92.38 110 GLY A O 1
ATOM 827 N N . ALA A 1 111 ? 3.741 3.344 -4.216 1.00 95.94 111 ALA A N 1
ATOM 828 C CA . ALA A 1 111 ? 3.818 2.086 -4.953 1.00 95.94 111 ALA A CA 1
ATOM 829 C C . ALA A 1 111 ? 3.719 2.261 -6.472 1.00 95.94 111 ALA A C 1
ATOM 831 O O . ALA A 1 111 ? 4.458 1.604 -7.206 1.00 95.94 111 ALA A O 1
ATOM 832 N N . VAL A 1 112 ? 2.867 3.168 -6.953 1.00 93.31 112 VAL A N 1
ATOM 833 C CA . VAL A 1 112 ? 2.765 3.494 -8.383 1.00 93.31 112 VAL A CA 1
ATOM 834 C C . VAL A 1 112 ? 4.066 4.113 -8.890 1.00 93.31 112 VAL A C 1
ATOM 836 O O . VAL A 1 112 ? 4.574 3.687 -9.926 1.00 93.31 112 VAL A O 1
ATOM 839 N N . VAL A 1 113 ? 4.642 5.069 -8.157 1.00 90.88 113 VAL A N 1
ATOM 840 C CA . VAL A 1 113 ? 5.908 5.716 -8.535 1.00 90.88 113 VAL A CA 1
ATOM 841 C C . VAL A 1 113 ? 7.058 4.708 -8.540 1.00 90.88 113 VAL A C 1
ATOM 843 O O . VAL A 1 113 ? 7.770 4.598 -9.537 1.00 90.88 113 VAL A O 1
ATOM 846 N N . SER A 1 114 ? 7.220 3.923 -7.471 1.00 93.19 114 SER A N 1
ATOM 847 C CA . SER A 1 114 ? 8.257 2.887 -7.398 1.00 93.19 114 SER A CA 1
ATOM 848 C C . SER A 1 114 ? 8.084 1.831 -8.491 1.00 93.19 114 SER A C 1
ATOM 850 O O . SER A 1 114 ? 9.051 1.484 -9.166 1.00 93.19 114 SER A O 1
ATOM 852 N N . GLY A 1 115 ? 6.855 1.358 -8.718 1.00 94.00 115 GLY A N 1
ATOM 853 C CA . GLY A 1 115 ? 6.538 0.405 -9.779 1.00 94.00 115 GLY A CA 1
ATOM 854 C C . GLY A 1 115 ? 6.859 0.952 -11.170 1.00 94.00 115 GLY A C 1
ATOM 855 O O . GLY A 1 115 ? 7.496 0.259 -11.959 1.00 94.00 115 GLY A O 1
ATOM 856 N N . ALA A 1 116 ? 6.503 2.205 -11.461 1.00 90.62 116 ALA A N 1
ATOM 857 C CA . ALA A 1 116 ? 6.808 2.847 -12.739 1.00 90.62 116 ALA A CA 1
ATOM 858 C C . ALA A 1 116 ? 8.320 2.987 -12.977 1.00 90.62 116 ALA A C 1
ATOM 860 O O . ALA A 1 116 ? 8.797 2.677 -14.067 1.00 90.62 116 ALA A O 1
ATOM 861 N N . LEU A 1 117 ? 9.088 3.397 -11.963 1.00 90.56 117 LEU A N 1
ATOM 862 C CA . LEU A 1 117 ? 10.540 3.567 -12.085 1.00 90.56 117 LEU A CA 1
ATOM 863 C C . LEU A 1 117 ? 11.285 2.235 -12.229 1.00 90.56 117 LEU A C 1
ATOM 865 O O . LEU A 1 117 ? 12.243 2.147 -12.994 1.00 90.56 117 LEU A O 1
ATOM 869 N N . ILE A 1 118 ? 10.853 1.202 -11.503 1.00 94.25 118 ILE A N 1
ATOM 870 C CA . ILE A 1 118 ? 11.556 -0.086 -11.438 1.00 94.25 118 ILE A CA 1
ATOM 871 C C . ILE A 1 118 ? 11.112 -1.025 -12.564 1.00 94.25 118 ILE A C 1
ATOM 873 O O . ILE A 1 118 ? 11.944 -1.665 -13.206 1.00 94.25 118 ILE A O 1
ATOM 877 N N . LEU A 1 119 ? 9.804 -1.128 -12.803 1.00 93.56 119 LEU A N 1
ATOM 878 C CA . LEU A 1 119 ? 9.231 -2.053 -13.783 1.00 93.56 119 LEU A CA 1
ATOM 879 C C . LEU A 1 119 ? 9.027 -1.400 -15.153 1.00 93.56 119 LEU A C 1
ATOM 881 O O . LEU A 1 119 ? 9.008 -2.114 -16.151 1.00 93.56 119 LEU A O 1
ATOM 885 N N . GLY A 1 120 ? 8.917 -0.071 -15.238 1.00 90.62 120 GLY A N 1
ATOM 886 C CA . GLY A 1 120 ? 8.681 0.645 -16.497 1.00 90.62 120 GLY A CA 1
ATOM 887 C C . GLY A 1 120 ? 9.759 0.411 -17.563 1.00 90.62 120 GLY A C 1
ATOM 888 O O . GLY A 1 120 ? 9.411 0.004 -18.677 1.00 90.62 120 GLY A O 1
ATOM 889 N N . PRO A 1 121 ? 11.060 0.599 -17.262 1.00 90.12 121 PRO A N 1
ATOM 890 C CA . PRO A 1 121 ? 12.119 0.359 -18.238 1.00 90.12 121 PRO A CA 1
ATOM 891 C C . PRO A 1 121 ? 12.166 -1.083 -18.783 1.00 90.12 121 PRO A C 1
ATOM 893 O O . PRO A 1 121 ? 12.141 -1.241 -20.005 1.00 90.12 121 PRO A O 1
ATOM 896 N N . PRO A 1 122 ? 12.173 -2.151 -17.953 1.00 91.12 122 PRO A N 1
ATOM 897 C CA . PRO A 1 122 ? 12.161 -3.513 -18.483 1.00 91.12 122 PRO A CA 1
ATOM 898 C C . PRO A 1 122 ? 10.83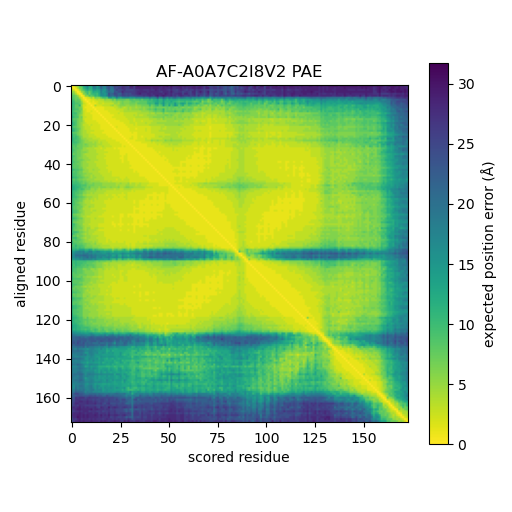9 -3.863 -19.182 1.00 91.12 122 PRO A C 1
ATOM 900 O O . PRO A 1 122 ? 10.861 -4.601 -20.165 1.00 91.12 122 PRO A O 1
ATOM 903 N N . LEU A 1 123 ? 9.696 -3.324 -18.738 1.00 90.00 123 LEU A N 1
ATOM 904 C CA . LEU A 1 123 ? 8.402 -3.554 -19.388 1.00 90.00 123 LEU A CA 1
ATOM 905 C C . LEU A 1 123 ? 8.372 -2.982 -20.806 1.00 90.00 123 LEU A C 1
ATOM 907 O O . LEU A 1 123 ? 8.046 -3.689 -21.754 1.00 90.00 123 LEU A O 1
ATOM 911 N N . THR A 1 124 ? 8.755 -1.717 -20.965 1.00 87.06 124 THR A N 1
ATOM 912 C CA . THR A 1 124 ? 8.784 -1.050 -22.276 1.00 87.06 124 THR A CA 1
ATOM 913 C C . THR A 1 124 ? 9.789 -1.702 -23.226 1.00 87.06 124 THR A C 1
ATOM 915 O O . THR A 1 124 ? 9.478 -1.885 -24.401 1.00 87.06 124 THR A O 1
ATOM 918 N N . ALA A 1 125 ? 10.943 -2.150 -22.720 1.00 87.25 125 ALA A N 1
ATOM 919 C CA . ALA A 1 125 ? 11.910 -2.912 -23.508 1.00 87.25 125 ALA A CA 1
ATOM 920 C C . ALA A 1 125 ? 11.327 -4.241 -24.030 1.00 87.25 125 ALA A C 1
ATOM 922 O O . ALA A 1 125 ? 11.508 -4.575 -25.199 1.00 87.25 125 ALA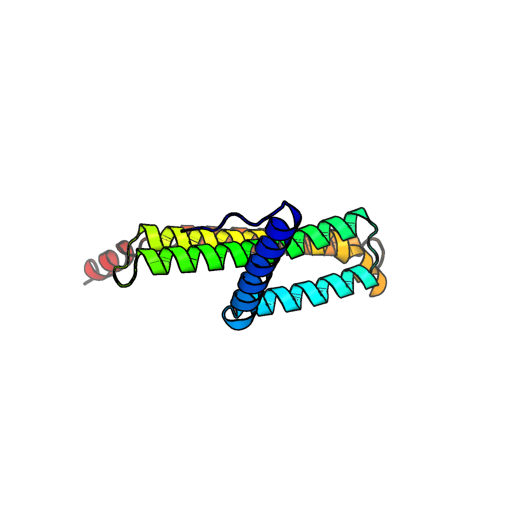 A O 1
ATOM 923 N N . ARG A 1 126 ? 10.573 -4.984 -23.203 1.00 87.81 126 ARG A N 1
ATOM 924 C CA . ARG A 1 126 ? 9.890 -6.227 -23.623 1.00 87.81 126 ARG A CA 1
ATOM 925 C C . ARG A 1 126 ? 8.779 -5.989 -24.648 1.00 87.81 126 ARG A C 1
ATOM 927 O O . ARG A 1 126 ? 8.471 -6.897 -25.410 1.00 87.81 126 ARG A O 1
ATOM 934 N N . LEU A 1 127 ? 8.202 -4.788 -24.674 1.00 87.38 127 LEU A N 1
ATOM 935 C CA . LEU A 1 127 ? 7.181 -4.370 -25.640 1.00 87.38 127 LEU A CA 1
ATOM 936 C C . LEU A 1 127 ? 7.773 -3.780 -26.936 1.00 87.38 127 LEU A C 1
ATOM 938 O O . LEU A 1 127 ? 7.021 -3.334 -27.796 1.00 87.38 127 LEU A O 1
ATOM 942 N N . GLY A 1 128 ? 9.103 -3.777 -27.093 1.00 82.75 128 GLY A N 1
ATOM 943 C CA . GLY A 1 128 ? 9.776 -3.321 -28.313 1.00 82.75 128 GLY A CA 1
ATOM 944 C C . GLY A 1 128 ? 10.078 -1.819 -28.369 1.00 82.75 128 GLY A C 1
ATOM 945 O O . GLY A 1 128 ? 10.457 -1.316 -29.426 1.00 82.75 128 GLY A O 1
ATOM 946 N N . ALA A 1 129 ? 9.945 -1.084 -27.259 1.00 77.44 129 ALA A N 1
ATOM 947 C CA . ALA A 1 129 ? 10.358 0.316 -27.209 1.00 77.44 129 ALA A CA 1
ATOM 948 C C . ALA A 1 129 ? 11.892 0.437 -27.238 1.00 77.44 129 ALA A C 1
ATOM 950 O O . ALA A 1 129 ? 12.603 -0.272 -26.522 1.00 77.44 129 ALA A O 1
ATOM 951 N N . GLY A 1 130 ? 12.414 1.371 -28.040 1.00 72.81 130 GLY A N 1
ATOM 952 C CA . GLY A 1 130 ? 13.852 1.635 -28.101 1.00 72.81 130 GLY A CA 1
ATOM 953 C C . GLY A 1 130 ? 14.424 2.125 -26.753 1.00 72.81 130 GLY A C 1
ATOM 954 O O . GLY A 1 130 ? 13.705 2.778 -25.993 1.00 72.81 130 GLY A O 1
ATOM 955 N N . PRO A 1 131 ? 15.727 1.914 -26.466 1.00 65.06 131 PRO A N 1
ATOM 956 C CA . PRO A 1 131 ? 16.337 2.199 -25.154 1.00 65.06 131 PRO A CA 1
ATOM 957 C C . PRO A 1 131 ? 16.202 3.648 -24.663 1.00 65.06 131 PRO A C 1
ATOM 959 O O . PRO A 1 131 ? 16.237 3.917 -23.469 1.00 65.06 131 PRO A O 1
ATOM 962 N N . ARG A 1 132 ? 16.053 4.603 -25.588 1.00 65.38 132 ARG A N 1
ATOM 963 C CA . ARG A 1 132 ? 15.879 6.031 -25.275 1.00 65.38 132 ARG A CA 1
ATOM 964 C C . ARG A 1 132 ? 14.456 6.364 -24.814 1.00 65.38 132 ARG A C 1
ATOM 966 O O . ARG A 1 132 ? 14.265 7.324 -24.081 1.00 65.38 132 ARG A O 1
ATOM 973 N N . TRP A 1 133 ? 13.469 5.571 -25.228 1.00 62.88 133 TRP A N 1
ATOM 974 C CA . TRP A 1 133 ? 12.058 5.784 -24.904 1.00 62.88 133 TRP A CA 1
ATOM 975 C C . TRP A 1 133 ? 11.664 5.143 -23.567 1.00 62.88 133 TRP A C 1
ATOM 977 O O . TRP A 1 133 ? 10.770 5.648 -22.894 1.00 62.88 133 TRP A O 1
ATOM 987 N N . SER A 1 134 ? 12.356 4.082 -23.138 1.00 66.31 134 SER A N 1
ATOM 988 C CA . SER A 1 134 ? 12.011 3.319 -21.929 1.00 66.31 134 SER A CA 1
ATOM 989 C C . SER A 1 134 ? 12.109 4.140 -20.635 1.00 66.31 134 SER A C 1
ATOM 991 O O . SER A 1 134 ? 11.204 4.100 -19.801 1.00 66.31 134 SER A O 1
ATOM 993 N N . HIS A 1 135 ? 13.166 4.942 -20.481 1.00 70.81 135 HIS A N 1
ATOM 994 C CA . HIS A 1 135 ? 13.341 5.819 -19.320 1.00 70.81 135 HIS A CA 1
ATOM 995 C C . HIS A 1 135 ? 12.429 7.049 -19.377 1.00 70.81 135 HIS A C 1
ATOM 997 O O . HIS A 1 135 ? 11.831 7.417 -18.367 1.00 70.81 135 HIS A O 1
ATOM 1003 N N . THR A 1 136 ? 12.275 7.661 -20.552 1.00 75.38 136 THR A N 1
ATOM 1004 C CA . THR A 1 136 ? 11.452 8.867 -20.718 1.00 75.38 136 THR A CA 1
ATOM 1005 C C . THR A 1 136 ? 9.977 8.593 -20.433 1.00 75.38 136 THR A C 1
ATOM 1007 O O . THR A 1 136 ? 9.334 9.388 -19.754 1.00 75.38 136 THR A O 1
ATOM 1010 N N . VAL A 1 137 ? 9.445 7.446 -20.872 1.00 74.25 137 VAL A N 1
ATOM 1011 C CA . VAL A 1 137 ? 8.052 7.054 -20.598 1.00 74.25 137 VAL A CA 1
ATOM 1012 C C . VAL A 1 137 ? 7.825 6.798 -19.105 1.00 74.25 137 VAL A C 1
ATOM 1014 O O . VAL A 1 137 ? 6.814 7.239 -18.560 1.00 74.25 137 VAL A O 1
ATOM 1017 N N . ALA A 1 138 ? 8.776 6.152 -18.420 1.00 76.38 138 ALA A N 1
ATOM 1018 C CA . ALA A 1 138 ? 8.683 5.916 -16.980 1.00 76.38 138 ALA A CA 1
ATOM 1019 C C . ALA A 1 138 ? 8.643 7.236 -16.187 1.00 76.38 138 ALA A C 1
ATOM 1021 O O . ALA A 1 138 ? 7.754 7.435 -15.360 1.00 76.38 138 ALA A O 1
ATOM 1022 N N . TRP A 1 139 ? 9.551 8.171 -16.482 1.00 78.56 139 TRP A N 1
ATOM 1023 C CA . TRP A 1 139 ? 9.593 9.475 -15.812 1.00 78.56 139 TRP A CA 1
ATOM 1024 C C . TRP A 1 139 ? 8.393 10.363 -16.149 1.00 78.56 139 TRP A C 1
ATOM 1026 O O . TRP A 1 139 ? 7.857 11.016 -15.255 1.00 78.56 139 TRP A O 1
ATOM 1036 N N . ALA A 1 140 ? 7.914 10.349 -17.395 1.00 80.38 140 ALA A N 1
ATOM 1037 C CA . ALA A 1 140 ? 6.691 11.056 -17.769 1.00 80.38 140 ALA A CA 1
ATOM 1038 C C . ALA A 1 140 ? 5.473 10.529 -16.990 1.00 80.38 140 ALA A C 1
ATOM 1040 O O . ALA A 1 140 ? 4.672 11.319 -16.490 1.00 80.38 140 ALA A O 1
ATOM 1041 N N . GLY A 1 141 ? 5.370 9.205 -16.820 1.00 77.69 141 GLY A N 1
ATOM 1042 C CA . GLY A 1 141 ? 4.329 8.578 -16.003 1.00 77.69 141 GLY A CA 1
ATOM 1043 C C . GLY A 1 141 ? 4.397 8.997 -14.533 1.00 77.69 141 GLY A C 1
ATOM 1044 O O . GLY A 1 141 ? 3.376 9.348 -13.945 1.00 77.69 141 GLY A O 1
ATOM 1045 N N . VAL A 1 142 ? 5.599 9.038 -13.951 1.00 80.62 142 VAL A N 1
ATOM 1046 C CA . VAL A 1 142 ? 5.807 9.517 -12.573 1.00 80.62 142 VAL A CA 1
ATOM 1047 C C . VAL A 1 142 ? 5.375 10.974 -12.421 1.00 80.62 142 VAL A C 1
ATOM 1049 O O . VAL A 1 142 ? 4.620 11.292 -11.503 1.00 80.62 142 VAL A O 1
ATOM 1052 N N . ILE A 1 143 ? 5.801 11.851 -13.334 1.00 83.00 143 ILE A N 1
ATOM 1053 C CA . ILE A 1 143 ? 5.441 13.275 -13.308 1.00 83.00 143 ILE A CA 1
ATOM 1054 C C . ILE A 1 143 ? 3.923 13.442 -13.391 1.00 83.00 143 ILE A C 1
ATOM 1056 O O . ILE A 1 143 ? 3.357 14.211 -12.620 1.00 83.00 143 ILE A O 1
ATOM 1060 N N . LEU A 1 144 ? 3.255 12.692 -14.272 1.00 82.06 144 LEU A N 1
ATOM 1061 C CA . LEU A 1 144 ? 1.803 12.742 -14.415 1.00 82.06 144 LEU A CA 1
ATOM 1062 C C . LEU A 1 144 ? 1.084 12.330 -13.123 1.00 82.06 144 LEU A C 1
ATOM 1064 O O . LEU A 1 144 ? 0.163 13.021 -12.695 1.00 82.06 144 LEU A O 1
ATOM 1068 N N . VAL A 1 145 ? 1.514 11.238 -12.485 1.00 80.31 145 VAL A N 1
ATOM 1069 C CA . VAL A 1 145 ? 0.919 10.745 -11.230 1.00 80.31 145 VAL A CA 1
ATOM 1070 C C . VAL A 1 145 ? 1.091 11.766 -10.105 1.00 80.31 145 VAL A C 1
ATOM 1072 O O . VAL A 1 145 ? 0.128 12.079 -9.404 1.00 80.31 145 VAL A O 1
ATOM 1075 N N . VAL A 1 146 ? 2.292 12.330 -9.959 1.00 79.19 146 VAL A N 1
ATOM 1076 C CA . VAL A 1 146 ? 2.577 13.351 -8.940 1.00 79.19 146 VAL A CA 1
ATOM 1077 C C . VAL A 1 146 ? 1.783 14.631 -9.210 1.00 79.19 146 VAL A C 1
ATOM 1079 O O . VAL A 1 146 ? 1.175 15.181 -8.291 1.00 79.19 146 VAL A O 1
ATOM 1082 N N . ALA A 1 147 ? 1.726 15.083 -10.465 1.00 79.06 147 ALA A N 1
ATOM 1083 C CA . ALA A 1 147 ? 0.981 16.275 -10.857 1.00 79.06 147 ALA A CA 1
ATOM 1084 C C . ALA A 1 147 ? -0.529 16.108 -10.641 1.00 79.06 147 ALA A C 1
ATOM 1086 O O . ALA A 1 147 ? -1.172 17.006 -10.098 1.00 79.06 147 ALA A O 1
ATOM 1087 N N . ALA A 1 148 ? -1.094 14.952 -11.002 1.00 79.62 148 ALA A N 1
ATOM 1088 C CA . ALA A 1 148 ? -2.501 14.639 -10.766 1.00 79.62 148 ALA A CA 1
ATOM 1089 C C . ALA A 1 148 ? -2.828 14.604 -9.264 1.00 79.62 148 ALA A C 1
ATOM 1091 O O . ALA A 1 148 ? -3.835 15.174 -8.840 1.00 79.62 148 ALA A O 1
ATOM 1092 N N . GLY A 1 149 ? -1.948 14.008 -8.450 1.00 76.75 149 GLY A N 1
ATOM 1093 C CA . GLY A 1 149 ? -2.073 14.015 -6.992 1.00 76.75 149 GLY A CA 1
ATOM 1094 C C . GLY A 1 149 ? -2.060 15.433 -6.413 1.00 76.75 149 GLY A C 1
ATOM 1095 O O . GLY A 1 149 ? -2.960 15.806 -5.659 1.00 76.75 149 GLY A O 1
ATOM 1096 N N . ALA A 1 150 ? -1.093 16.258 -6.822 1.00 77.38 150 ALA A N 1
ATOM 1097 C CA . ALA A 1 150 ? -0.980 17.646 -6.378 1.00 77.38 150 ALA A CA 1
ATOM 1098 C C . ALA A 1 150 ? -2.193 18.494 -6.800 1.00 77.38 150 ALA A C 1
ATOM 1100 O O . ALA A 1 150 ? -2.740 19.241 -5.987 1.00 77.38 150 ALA A O 1
ATOM 1101 N N . ALA A 1 151 ? -2.659 18.347 -8.043 1.00 78.69 151 ALA A N 1
ATOM 1102 C CA . ALA A 1 151 ? -3.847 19.034 -8.543 1.00 78.69 151 ALA A CA 1
ATOM 1103 C C . ALA A 1 151 ? -5.106 18.635 -7.759 1.00 78.69 151 ALA A C 1
ATOM 1105 O O . ALA A 1 151 ? -5.909 19.500 -7.405 1.00 78.69 151 ALA A O 1
ATOM 1106 N N . GLY A 1 152 ? -5.247 17.347 -7.425 1.00 78.56 152 GLY A N 1
ATOM 1107 C CA . GLY A 1 152 ? -6.311 16.845 -6.559 1.00 78.56 152 GLY A CA 1
ATOM 1108 C C . GLY A 1 152 ? -6.315 17.543 -5.199 1.00 78.56 152 GLY A C 1
ATOM 1109 O O . GLY A 1 152 ? -7.332 18.118 -4.811 1.00 78.56 152 GLY A O 1
ATOM 1110 N N . VAL A 1 153 ? -5.165 17.592 -4.522 1.00 77.44 153 VAL A N 1
ATOM 1111 C CA . VAL A 1 153 ? -5.018 18.280 -3.226 1.00 77.44 153 VAL A CA 1
ATOM 1112 C C . VAL A 1 153 ? -5.345 19.771 -3.340 1.00 77.44 153 VAL A C 1
ATOM 1114 O O . VAL A 1 153 ? -6.148 20.286 -2.565 1.00 77.44 153 VAL A O 1
ATOM 1117 N N . ILE A 1 154 ? -4.794 20.466 -4.338 1.00 81.44 154 ILE A N 1
ATOM 1118 C CA . ILE A 1 154 ? -5.051 21.897 -4.558 1.00 81.44 154 ILE A CA 1
ATOM 1119 C C . ILE A 1 154 ? -6.540 22.153 -4.812 1.00 81.44 154 ILE A C 1
ATOM 1121 O O . ILE A 1 154 ? -7.101 23.111 -4.280 1.00 81.44 154 ILE A O 1
ATOM 1125 N N . SER A 1 155 ? -7.203 21.297 -5.593 1.00 76.88 155 SER A N 1
ATOM 1126 C CA . SER A 1 155 ? -8.635 21.427 -5.869 1.00 76.88 155 SER A CA 1
ATOM 1127 C C . SER A 1 155 ? -9.488 21.281 -4.609 1.00 76.88 155 SER A C 1
ATOM 1129 O O . SER A 1 155 ? -10.512 21.950 -4.493 1.00 76.88 155 SER A O 1
ATOM 1131 N N . LEU A 1 156 ? -9.053 20.455 -3.652 1.00 79.19 156 LEU A N 1
ATOM 1132 C CA . LEU A 1 156 ? -9.723 20.265 -2.368 1.00 79.19 156 LEU A CA 1
ATOM 1133 C C . LEU A 1 156 ? -9.523 21.473 -1.452 1.00 79.19 156 LEU A C 1
ATOM 1135 O O . LEU A 1 156 ? -10.491 21.939 -0.860 1.00 79.19 156 LEU A O 1
ATOM 1139 N N . LEU A 1 157 ? -8.309 22.028 -1.402 1.00 82.19 157 LEU A N 1
ATOM 1140 C CA . LEU A 1 157 ? -8.002 23.230 -0.615 1.00 82.19 157 LEU A CA 1
ATOM 1141 C C . LEU A 1 157 ? -8.729 24.482 -1.122 1.00 82.19 157 LEU A C 1
ATOM 1143 O O . LEU A 1 157 ? -8.963 25.414 -0.361 1.00 82.19 157 LEU A O 1
ATOM 1147 N N . ARG A 1 158 ? -9.094 24.507 -2.407 1.00 83.19 158 ARG A N 1
ATOM 1148 C CA . ARG A 1 158 ? -9.847 25.606 -3.026 1.00 83.19 158 ARG A CA 1
ATOM 1149 C C . ARG A 1 158 ? -11.362 25.501 -2.841 1.00 83.19 158 ARG A C 1
ATOM 1151 O O . ARG A 1 158 ? -12.069 26.411 -3.268 1.00 83.19 158 ARG A O 1
ATOM 1158 N N . ARG A 1 159 ? -11.890 24.415 -2.261 1.00 78.88 159 ARG A N 1
ATOM 1159 C CA . ARG A 1 159 ? -13.338 24.303 -2.033 1.00 78.88 159 ARG A CA 1
ATOM 1160 C C . ARG A 1 159 ? -13.746 25.262 -0.907 1.00 78.88 159 ARG A C 1
ATOM 1162 O O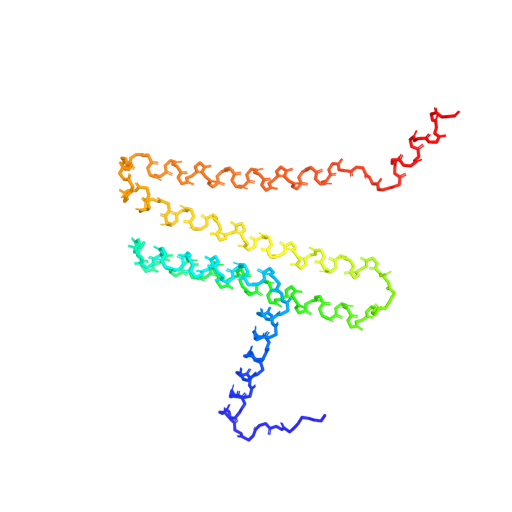 . ARG A 1 159 ? -13.178 25.161 0.179 1.00 78.88 159 ARG A O 1
ATOM 1169 N N . PRO A 1 160 ? -14.717 26.165 -1.138 1.00 62.00 160 PRO A N 1
ATOM 1170 C CA . PRO A 1 160 ? -15.174 27.090 -0.108 1.00 62.00 160 PRO A CA 1
ATOM 1171 C C . PRO A 1 160 ? -15.745 26.316 1.079 1.00 62.00 160 PRO A C 1
ATOM 1173 O O . PRO A 1 160 ? -16.341 25.245 0.911 1.00 62.00 160 PRO A O 1
ATOM 1176 N N . ALA A 1 161 ? -15.560 26.855 2.286 1.00 66.38 161 ALA A N 1
ATOM 1177 C CA . ALA A 1 161 ? -16.033 26.197 3.494 1.00 66.38 161 ALA A CA 1
ATOM 1178 C C . ALA A 1 161 ? -17.563 25.985 3.409 1.00 66.38 161 ALA A C 1
ATOM 1180 O O . ALA A 1 161 ? -18.272 26.866 2.911 1.00 66.38 161 ALA A O 1
ATOM 1181 N N . PRO A 1 162 ? -18.116 24.868 3.928 1.00 61.12 162 PRO A N 1
ATOM 1182 C CA . PRO A 1 162 ? -19.544 24.535 3.816 1.00 61.12 162 PRO A CA 1
ATOM 1183 C C . PRO A 1 162 ? -20.532 25.621 4.304 1.00 61.12 162 PRO A C 1
ATOM 1185 O O . PRO A 1 162 ? -21.726 25.535 4.010 1.00 61.12 162 PRO A O 1
ATOM 1188 N N . GLY A 1 163 ? -20.059 26.634 5.043 1.00 60.75 163 GLY A N 1
ATOM 1189 C CA . GLY A 1 163 ? -20.838 27.790 5.499 1.00 60.75 163 GLY A CA 1
ATOM 1190 C C . GLY A 1 163 ? -20.864 28.999 4.550 1.00 60.75 163 GLY A C 1
ATOM 1191 O O . GLY A 1 163 ? -21.848 29.736 4.552 1.00 60.75 163 GLY A O 1
ATOM 1192 N N . GLU A 1 164 ? -19.852 29.200 3.701 1.00 59.81 164 GLU A N 1
ATOM 1193 C CA . GLU A 1 164 ? -19.743 30.398 2.845 1.00 59.81 164 GLU A CA 1
ATOM 1194 C C . GLU A 1 164 ? -20.699 30.343 1.644 1.00 59.81 164 GLU A C 1
ATOM 1196 O O . GLU A 1 164 ? -21.346 31.336 1.305 1.00 59.81 164 GLU A O 1
ATOM 1201 N N . ALA A 1 165 ? -20.900 29.151 1.073 1.00 57.22 165 ALA A N 1
ATOM 1202 C CA . ALA A 1 165 ? -21.837 28.938 -0.033 1.00 57.22 165 ALA A CA 1
ATOM 1203 C C . ALA A 1 165 ? -23.308 29.192 0.362 1.00 57.22 165 ALA A C 1
ATOM 1205 O O . ALA A 1 165 ? -24.113 29.611 -0.468 1.00 57.22 165 ALA A O 1
ATOM 1206 N N . ARG A 1 166 ? -23.670 28.986 1.639 1.00 58.00 166 ARG A N 1
ATOM 1207 C CA . ARG A 1 166 ? -25.032 29.244 2.150 1.00 58.00 166 ARG A CA 1
ATOM 1208 C C . ARG A 1 166 ? -25.289 30.727 2.441 1.00 58.00 166 ARG A C 1
ATOM 1210 O O . ARG A 1 166 ? -26.434 31.165 2.370 1.00 58.00 166 ARG A O 1
ATOM 1217 N N . GLY A 1 167 ? -24.245 31.501 2.749 1.00 54.00 167 GLY A N 1
ATOM 1218 C CA . GLY A 1 167 ? -24.336 32.949 2.968 1.00 54.00 167 GLY A CA 1
ATOM 1219 C C . GLY A 1 167 ? -24.428 33.753 1.669 1.00 54.00 167 GLY A C 1
ATOM 1220 O O . GLY A 1 167 ? -25.155 34.743 1.618 1.00 54.00 167 GLY A O 1
ATOM 1221 N N . ALA A 1 168 ? -23.754 33.297 0.609 1.00 58.03 168 ALA A N 1
ATOM 1222 C CA . ALA A 1 168 ? -23.782 33.945 -0.703 1.00 58.03 168 ALA A CA 1
ATOM 1223 C C . ALA A 1 168 ? -25.172 33.889 -1.369 1.00 58.03 168 ALA A C 1
ATOM 1225 O O . ALA A 1 168 ? -25.608 34.875 -1.952 1.00 58.03 168 ALA A O 1
ATOM 1226 N N . GLY A 1 169 ? -25.908 32.781 -1.212 1.00 56.84 169 GLY A N 1
ATOM 1227 C CA . GLY A 1 169 ? -27.266 32.638 -1.756 1.00 56.84 169 GLY A CA 1
ATOM 1228 C C . GLY A 1 169 ? -28.348 33.441 -1.021 1.00 56.84 169 GLY A C 1
ATOM 1229 O O . GLY A 1 169 ? -29.368 33.755 -1.616 1.00 56.84 169 GLY A O 1
ATOM 1230 N N . ARG A 1 170 ? -28.132 33.806 0.253 1.00 57.41 170 ARG A N 1
ATOM 1231 C CA . ARG A 1 170 ? -29.086 34.593 1.066 1.00 57.41 170 ARG A CA 1
ATOM 1232 C C . ARG A 1 170 ? -28.905 36.109 0.972 1.00 57.41 170 ARG A C 1
ATOM 1234 O O . ARG A 1 170 ? -29.763 36.839 1.443 1.00 57.41 170 ARG A O 1
ATOM 1241 N N . ARG A 1 171 ? -27.780 36.587 0.433 1.00 55.19 171 ARG A N 1
ATOM 1242 C CA . ARG A 1 171 ? -27.528 38.025 0.202 1.00 55.19 171 ARG A CA 1
ATOM 1243 C C . ARG A 1 171 ? -27.897 38.476 -1.213 1.00 55.19 171 ARG A C 1
ATOM 1245 O O . ARG A 1 171 ? -27.838 39.666 -1.493 1.00 55.19 171 ARG A O 1
ATOM 1252 N N . ALA A 1 172 ? -28.229 37.528 -2.087 1.00 57.47 172 ALA A N 1
ATOM 1253 C CA . ALA A 1 172 ? -28.608 37.757 -3.479 1.00 57.47 172 ALA A CA 1
ATOM 1254 C C . ALA A 1 172 ? -30.129 37.633 -3.722 1.00 57.47 172 ALA A C 1
ATOM 1256 O O . ALA A 1 172 ? -30.558 37.625 -4.873 1.00 57.47 172 ALA A O 1
ATOM 1257 N N . SER A 1 173 ? -30.923 37.521 -2.651 1.00 51.50 173 SER A N 1
ATOM 1258 C CA . SER A 1 173 ? -32.394 37.474 -2.631 1.00 51.50 173 SER A CA 1
ATOM 1259 C C . SER A 1 173 ? -32.930 38.608 -1.773 1.00 51.50 173 SER A C 1
ATOM 1261 O O . SER A 1 173 ? -33.904 39.257 -2.194 1.00 51.50 173 SER A O 1
#

Mean predicted aligned error: 8.58 Å

Sequence (173 aa):
MRERPAGLWAGLIQALRYAVSGLHYAVRTQRTFRVQLVCAAVVALLTIWLRPGAVGTALVALALFGVLASELVNTGVEAIVDLLVERNHHELARRAKDIAAAAVVTAIVGAVVSGALILGPPLTARLGAGPRWSHTVAWAGVILVVAAGAAGVISLLRRPAPGEARGAGRRAS

pLDDT: mean 86.3, std 12.94, range [42.44, 98.44]

Nearest PDB structures (foldseek):
  4brb-assembly2_D  TM=9.543E-01  e=3.882E-04  Escherichia coli K-12
  4bpd-assembly2_D  TM=9.524E-01  e=4.292E-04  Escherichia coli K-12
  5d6i-assembly1_C  TM=9.625E-01  e=9.117E-04  Escherichia coli
  7c7s-assembly1_A  TM=4.197E-01  e=7.322E+00  Homo sapiens
  1i4d-assembly1_A  TM=1.840E-01  e=8.512E+00  Homo sapiens

Foldseek 3Di:
DDDDQPDPVSVVVVVVVVVVVLVVVCCPPPPVLVVLVVVLVVLLVLCVVLVLDDVLNVQLNVLSVQLNVLSSVLVVLLVVLCVVQVPPDDPVSVVSNVVSVVSNVVSVLSNQLSSLQRSQLSVCVVVVHDNVVSNVVSVVSNVVSVVVVVVVVVVVVPDPDPPPVVVVVVVVD